Protein AF-A0ABD2BHB9-F1 (afdb_monomer)

Structure (mmCIF, N/CA/C/O backbone):
data_AF-A0ABD2BHB9-F1
#
_entry.id   AF-A0ABD2BHB9-F1
#
loop_
_atom_site.group_PDB
_atom_site.id
_atom_site.type_symbol
_atom_site.label_atom_id
_atom_site.label_alt_id
_atom_site.label_comp_id
_atom_site.label_asym_id
_atom_site.label_entity_id
_atom_site.label_seq_id
_atom_site.pdbx_PDB_ins_code
_atom_site.Cartn_x
_atom_site.Cartn_y
_atom_site.Cartn_z
_atom_site.occupancy
_atom_site.B_iso_or_equiv
_atom_site.auth_seq_id
_atom_site.auth_comp_id
_atom_site.auth_asym_id
_atom_site.auth_atom_id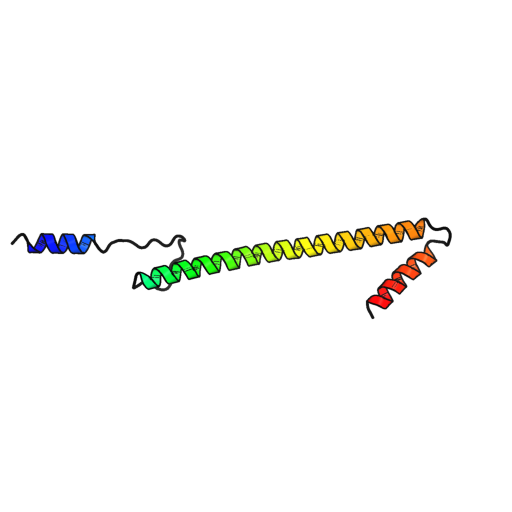
_atom_site.pdbx_PDB_model_num
ATOM 1 N N . MET A 1 1 ? 46.192 -2.697 -50.067 1.00 48.12 1 MET A N 1
ATOM 2 C CA . MET A 1 1 ? 45.415 -3.729 -49.339 1.00 48.12 1 MET A CA 1
ATOM 3 C C . MET A 1 1 ? 45.275 -3.423 -47.835 1.00 48.12 1 MET A C 1
ATOM 5 O O . MET A 1 1 ? 45.260 -4.343 -47.036 1.00 48.12 1 MET A O 1
ATOM 9 N N . ASN A 1 2 ? 45.150 -2.145 -47.430 1.00 47.69 2 ASN A N 1
ATOM 10 C CA . ASN A 1 2 ? 45.058 -1.740 -46.011 1.00 47.69 2 ASN A CA 1
ATOM 11 C C . ASN A 1 2 ? 43.877 -0.798 -45.695 1.00 47.69 2 ASN A C 1
ATOM 13 O O . ASN A 1 2 ? 43.594 -0.578 -44.527 1.00 47.69 2 ASN A O 1
ATOM 17 N N . HIS A 1 3 ? 43.148 -0.286 -46.695 1.00 43.88 3 HIS A N 1
ATOM 18 C CA . HIS A 1 3 ? 41.975 0.571 -46.455 1.00 43.88 3 HIS A CA 1
ATOM 19 C C . HIS A 1 3 ? 40.699 -0.227 -46.139 1.00 43.88 3 HIS A C 1
ATOM 21 O O . HIS A 1 3 ? 39.947 0.151 -45.248 1.00 43.88 3 HIS A O 1
ATOM 27 N N . HIS A 1 4 ? 40.510 -1.395 -46.761 1.00 44.94 4 HIS A N 1
ATOM 28 C CA . HIS A 1 4 ? 39.322 -2.237 -46.546 1.00 44.94 4 HIS A CA 1
ATOM 29 C C . HIS A 1 4 ? 39.254 -2.853 -45.132 1.00 44.94 4 HIS A C 1
ATOM 31 O O . HIS A 1 4 ? 38.180 -3.142 -44.614 1.00 44.94 4 HIS A O 1
ATOM 37 N N . LYS A 1 5 ? 40.408 -3.025 -44.469 1.00 47.09 5 LYS A N 1
ATOM 38 C CA . LYS A 1 5 ? 40.501 -3.593 -43.112 1.00 47.09 5 LYS A CA 1
ATOM 39 C C . LYS A 1 5 ? 40.192 -2.562 -42.018 1.00 47.09 5 LYS A C 1
ATOM 41 O O . LYS A 1 5 ? 39.810 -2.933 -40.909 1.00 47.09 5 LYS A O 1
ATOM 46 N N . THR A 1 6 ? 40.351 -1.275 -42.325 1.00 46.56 6 THR A N 1
ATOM 47 C CA . THR A 1 6 ? 40.093 -0.167 -41.394 1.00 46.56 6 THR A CA 1
ATOM 48 C C . THR A 1 6 ? 38.600 0.164 -41.334 1.00 46.56 6 THR A C 1
ATOM 50 O O . THR A 1 6 ? 38.085 0.433 -40.251 1.00 46.56 6 THR A O 1
ATOM 53 N N . GLU A 1 7 ? 37.874 0.022 -42.447 1.00 46.22 7 GLU A N 1
ATOM 54 C CA . GLU A 1 7 ? 36.417 0.223 -42.481 1.00 46.22 7 GLU A CA 1
ATOM 55 C C . GLU A 1 7 ? 35.633 -0.914 -41.809 1.00 46.22 7 GLU A C 1
ATOM 57 O O . GLU A 1 7 ? 34.674 -0.654 -41.081 1.00 46.22 7 GLU A O 1
ATOM 62 N N . GLU A 1 8 ? 36.080 -2.171 -41.932 1.00 48.84 8 GLU A N 1
ATOM 63 C CA . GLU A 1 8 ? 35.493 -3.280 -41.162 1.00 48.84 8 GLU A CA 1
ATOM 64 C C . GLU A 1 8 ? 35.707 -3.121 -39.650 1.00 48.84 8 GLU A C 1
ATOM 66 O O . GLU A 1 8 ? 34.820 -3.455 -38.859 1.00 48.84 8 GLU A O 1
ATOM 71 N N . LYS A 1 9 ? 36.853 -2.568 -39.226 1.00 44.88 9 LYS A N 1
ATOM 72 C CA . LYS A 1 9 ? 37.103 -2.271 -37.809 1.00 44.88 9 LYS A CA 1
ATOM 73 C C . LYS A 1 9 ? 36.233 -1.125 -37.290 1.00 44.88 9 LYS A C 1
ATOM 75 O O . LYS A 1 9 ? 35.714 -1.244 -36.181 1.00 44.88 9 LYS A O 1
ATOM 80 N N . LEU A 1 10 ? 36.005 -0.075 -38.084 1.00 47.69 10 LEU A N 1
ATOM 81 C CA . LEU A 1 10 ? 35.109 1.024 -37.701 1.00 47.69 10 LEU A CA 1
ATOM 82 C C . LEU A 1 10 ? 33.636 0.586 -37.636 1.00 47.69 10 LEU A C 1
ATOM 84 O O . LEU A 1 10 ? 32.906 1.004 -36.738 1.00 47.69 10 LEU A O 1
ATOM 88 N N . LYS A 1 11 ? 33.196 -0.313 -38.528 1.00 43.84 11 LYS A N 1
ATOM 89 C CA . LYS A 1 11 ? 31.817 -0.833 -38.530 1.00 43.84 11 LYS A CA 1
ATOM 90 C C . LYS A 1 11 ? 31.551 -1.818 -37.382 1.00 43.84 11 LYS A C 1
ATOM 92 O O . LYS A 1 11 ? 30.443 -1.862 -36.844 1.00 43.84 11 LYS A O 1
ATOM 97 N N . LYS A 1 12 ? 32.572 -2.574 -36.961 1.00 43.78 12 LYS A N 1
ATOM 98 C CA . LYS A 1 12 ? 32.485 -3.528 -35.842 1.00 43.78 12 LYS A CA 1
ATOM 99 C C . LYS A 1 12 ? 32.512 -2.851 -34.467 1.00 43.78 12 LYS A C 1
ATOM 101 O O . LYS A 1 12 ? 31.923 -3.376 -33.532 1.00 43.78 12 LYS A O 1
ATOM 106 N N . GLN A 1 13 ? 33.132 -1.676 -34.345 1.00 43.22 13 GLN A N 1
ATOM 107 C CA . GLN A 1 13 ? 33.165 -0.921 -33.086 1.00 43.22 13 GLN A CA 1
ATOM 108 C C . GLN A 1 13 ? 31.856 -0.159 -32.801 1.00 43.22 13 GLN A C 1
ATOM 110 O O . GLN A 1 13 ? 31.548 0.117 -31.645 1.00 43.22 13 GLN A O 1
ATOM 115 N N . ASN A 1 14 ? 31.045 0.125 -33.827 1.00 45.34 14 ASN A N 1
ATOM 116 C CA . ASN A 1 14 ? 29.786 0.869 -33.687 1.00 45.34 14 ASN A CA 1
ATOM 117 C C . ASN A 1 14 ? 28.558 0.001 -33.333 1.00 45.34 14 ASN A C 1
ATOM 119 O O . ASN A 1 14 ? 27.453 0.522 -33.216 1.00 45.34 14 ASN A O 1
ATOM 123 N N . SER A 1 15 ? 28.720 -1.318 -33.179 1.00 46.41 15 SER A N 1
ATOM 124 C CA . SER A 1 15 ? 27.611 -2.278 -33.005 1.00 46.41 15 SER A CA 1
ATOM 125 C C . SER A 1 15 ? 27.636 -3.047 -31.678 1.00 46.41 15 SER A C 1
ATOM 127 O O . SER A 1 15 ? 26.937 -4.044 -31.520 1.00 46.41 15 SER A O 1
ATOM 129 N N . THR A 1 16 ? 28.387 -2.563 -30.690 1.00 49.62 16 THR A N 1
ATOM 130 C CA . THR A 1 16 ? 28.402 -3.110 -29.322 1.00 49.62 16 THR A CA 1
ATOM 131 C C . THR A 1 16 ? 28.069 -2.042 -28.284 1.00 49.62 16 THR A C 1
ATOM 133 O O . THR A 1 16 ? 28.732 -1.927 -27.259 1.00 49.62 16 THR A O 1
ATOM 136 N N . SER A 1 17 ? 27.011 -1.260 -28.518 1.00 50.50 17 SER A N 1
ATOM 137 C CA . SER A 1 17 ? 26.243 -0.738 -27.382 1.00 50.50 17 SER A CA 1
ATOM 138 C C . SER A 1 17 ? 25.404 -1.891 -26.852 1.00 50.50 17 SER A C 1
ATOM 140 O O . SER A 1 17 ? 24.303 -2.158 -27.325 1.00 50.50 17 SER A O 1
ATOM 142 N N . GLU A 1 18 ? 25.990 -2.650 -25.932 1.00 55.19 18 GLU A N 1
ATOM 143 C CA . GLU A 1 18 ? 25.309 -3.718 -25.215 1.00 55.19 18 GLU A CA 1
ATOM 144 C C . GLU A 1 18 ? 24.213 -3.071 -24.355 1.00 55.19 18 GLU A C 1
ATOM 146 O O . GLU A 1 18 ? 24.477 -2.515 -23.289 1.00 55.19 18 GLU A O 1
ATOM 151 N N . TYR A 1 19 ? 22.983 -3.045 -24.875 1.00 54.88 19 TYR A N 1
ATOM 152 C CA . TYR A 1 19 ? 21.833 -2.462 -24.192 1.00 54.88 19 TYR A CA 1
ATOM 153 C C . TYR A 1 19 ? 21.580 -3.218 -22.883 1.00 54.88 19 TYR A C 1
ATOM 155 O O . TYR A 1 19 ? 21.042 -4.327 -22.870 1.00 54.88 19 TYR A O 1
ATOM 163 N N . LYS A 1 20 ? 22.009 -2.622 -21.771 1.00 58.47 20 LYS A N 1
ATOM 164 C CA . LYS A 1 20 ? 21.906 -3.202 -20.436 1.00 58.47 20 LYS A CA 1
ATOM 165 C C . LYS A 1 20 ? 20.638 -2.668 -19.774 1.00 58.47 20 LYS A C 1
ATOM 167 O O . LYS A 1 20 ? 20.598 -1.518 -19.350 1.00 58.47 20 LYS A O 1
ATOM 172 N N . LEU A 1 21 ? 19.602 -3.505 -19.716 1.00 58.88 21 LEU A N 1
ATOM 173 C CA . LEU A 1 21 ? 18.374 -3.210 -18.970 1.00 58.88 21 LEU A CA 1
ATOM 174 C C . LEU A 1 21 ? 18.715 -2.896 -17.503 1.00 58.88 21 LEU A C 1
ATOM 176 O O . LEU A 1 21 ? 19.580 -3.544 -16.909 1.00 58.88 21 LEU A O 1
ATOM 180 N N . PHE A 1 22 ? 18.016 -1.918 -16.918 1.00 61.91 22 PHE A N 1
ATOM 181 C CA . PHE A 1 22 ? 18.211 -1.495 -15.523 1.00 61.91 22 PHE A CA 1
ATOM 182 C C . PHE A 1 22 ? 18.003 -2.635 -14.515 1.00 61.91 22 PHE A C 1
ATOM 184 O O . PHE A 1 22 ? 18.655 -2.666 -13.473 1.00 61.91 22 PHE A O 1
ATOM 191 N N . TYR A 1 23 ? 17.153 -3.607 -14.848 1.00 58.91 23 TYR A N 1
ATOM 192 C CA . TYR A 1 23 ? 16.924 -4.804 -14.048 1.00 58.91 23 TYR A CA 1
ATOM 193 C C . TYR A 1 23 ? 17.462 -6.038 -14.781 1.00 58.91 23 TYR A C 1
ATOM 195 O O . TYR A 1 23 ? 17.266 -6.194 -15.986 1.00 58.91 23 TYR A O 1
ATOM 203 N N . LYS A 1 24 ? 18.138 -6.940 -14.048 1.00 61.62 24 LYS A N 1
ATOM 204 C CA . LYS A 1 24 ? 18.643 -8.243 -14.540 1.00 61.62 24 LYS A CA 1
ATOM 205 C C . LYS A 1 24 ? 17.496 -9.235 -14.772 1.00 61.62 24 LYS A C 1
ATOM 207 O O . LYS A 1 24 ? 17.469 -10.333 -14.224 1.0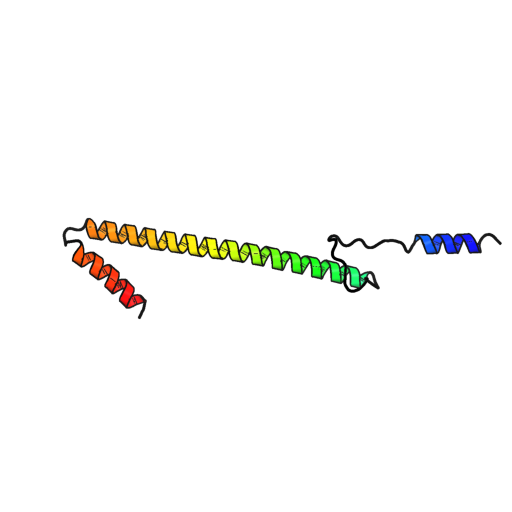0 61.62 24 LYS A O 1
ATOM 212 N N . ILE A 1 25 ? 16.533 -8.849 -15.584 1.00 63.28 25 ILE A N 1
ATOM 213 C CA . ILE A 1 25 ? 15.462 -9.725 -16.031 1.00 63.28 25 ILE A CA 1
ATOM 214 C C . ILE A 1 25 ? 15.958 -10.275 -17.355 1.00 63.28 25 ILE A C 1
ATOM 216 O O . ILE A 1 25 ? 16.350 -9.4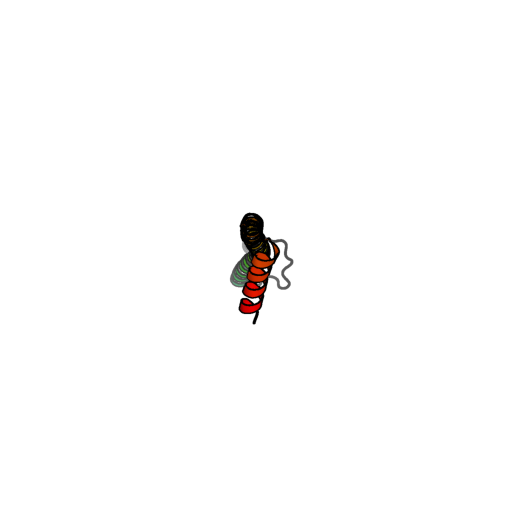99 -18.220 1.00 63.28 25 ILE A O 1
ATOM 220 N N . LYS A 1 26 ? 16.037 -11.600 -17.505 1.00 62.16 26 LYS A N 1
ATOM 221 C CA . LYS A 1 26 ? 16.350 -12.193 -18.809 1.00 62.16 26 LYS A CA 1
A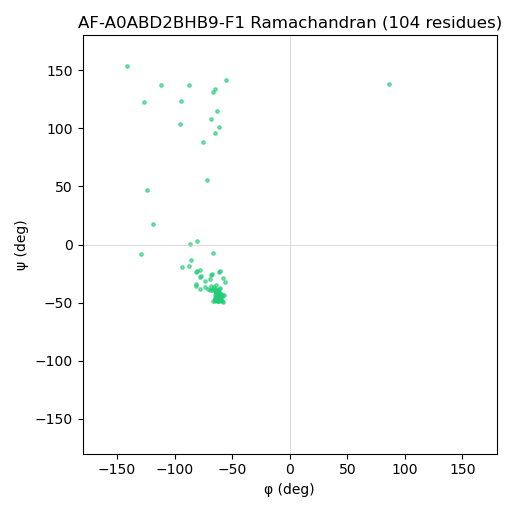TOM 222 C C . LYS A 1 26 ? 15.146 -11.915 -19.710 1.00 62.16 26 LYS A C 1
ATOM 224 O O . LYS A 1 26 ? 14.101 -12.522 -19.468 1.00 62.16 26 LYS A O 1
ATOM 229 N N . PRO A 1 27 ? 15.240 -11.013 -20.701 1.00 61.91 27 PRO A N 1
ATOM 230 C CA . PRO A 1 27 ? 14.110 -10.796 -21.577 1.00 61.91 27 PRO A CA 1
ATOM 231 C C . PRO A 1 27 ? 13.905 -12.078 -22.395 1.00 61.91 27 PRO A C 1
ATOM 233 O O . PRO A 1 27 ? 14.861 -12.640 -22.935 1.00 61.91 27 PRO A O 1
ATOM 236 N N . LEU A 1 28 ? 12.662 -12.564 -22.456 1.00 60.38 28 LEU A N 1
ATOM 237 C CA . LEU A 1 28 ? 12.281 -13.723 -23.277 1.00 60.38 28 LEU A CA 1
ATOM 238 C C . LEU A 1 28 ? 12.546 -13.473 -24.772 1.00 60.38 28 LEU A C 1
ATOM 2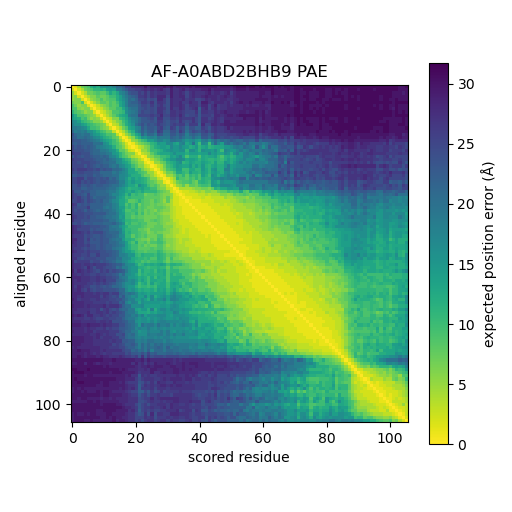40 O O . LEU A 1 28 ? 12.737 -14.418 -25.531 1.00 60.38 28 LEU A O 1
ATOM 244 N N . VAL A 1 29 ? 12.608 -12.201 -25.178 1.00 58.91 29 VAL A N 1
ATOM 245 C CA . VAL A 1 29 ? 12.896 -11.755 -26.541 1.00 58.91 29 VAL A CA 1
ATOM 246 C C . VAL A 1 29 ? 14.050 -10.755 -26.491 1.00 58.91 29 VAL A C 1
ATOM 248 O O . VAL A 1 29 ? 13.971 -9.746 -25.796 1.00 58.91 29 VAL A O 1
ATOM 251 N N . LYS A 1 30 ? 15.149 -11.023 -27.209 1.00 62.75 30 LYS A N 1
ATOM 252 C CA . LYS A 1 30 ? 16.243 -10.047 -27.342 1.00 62.75 30 LYS A CA 1
ATOM 253 C C . LYS A 1 30 ? 15.729 -8.814 -28.097 1.00 62.75 30 LYS A C 1
ATOM 255 O O . LYS A 1 30 ? 15.101 -8.992 -29.143 1.00 62.75 30 LYS A O 1
ATOM 260 N N . PRO A 1 31 ? 16.020 -7.586 -27.632 1.00 63.41 31 PRO A N 1
ATOM 261 C CA . PRO A 1 31 ? 15.589 -6.386 -28.332 1.00 63.41 31 PRO A CA 1
ATOM 262 C C . PRO A 1 31 ? 16.261 -6.340 -29.706 1.00 63.41 31 PRO A C 1
ATOM 264 O O . PRO A 1 31 ? 17.482 -6.256 -29.817 1.00 63.41 31 PRO A O 1
ATOM 267 N N . TYR A 1 32 ? 15.448 -6.430 -30.756 1.00 65.88 32 TYR A N 1
ATOM 268 C CA . TYR A 1 32 ? 15.913 -6.416 -32.143 1.00 65.88 32 TYR A CA 1
ATOM 269 C C . TYR A 1 32 ? 16.247 -4.988 -32.618 1.00 65.88 32 TYR A C 1
ATOM 271 O O . TYR A 1 32 ? 17.124 -4.807 -33.453 1.00 65.88 32 TYR A O 1
ATOM 279 N N . ASN A 1 33 ? 15.587 -3.967 -32.046 1.00 72.81 33 ASN A N 1
ATOM 280 C CA . ASN A 1 33 ? 15.693 -2.553 -32.428 1.00 72.81 33 ASN A CA 1
ATOM 281 C C . ASN A 1 33 ? 15.662 -1.614 -31.205 1.00 72.81 33 ASN A C 1
ATOM 283 O O . ASN A 1 33 ? 14.988 -1.907 -30.216 1.00 72.81 33 ASN A O 1
ATOM 287 N N . ALA A 1 34 ? 16.266 -0.422 -31.318 1.00 74.75 34 ALA A N 1
ATOM 288 C CA . ALA A 1 34 ? 16.280 0.604 -30.260 1.00 74.75 34 ALA A CA 1
ATOM 289 C C . ALA A 1 34 ? 14.874 1.031 -29.781 1.00 74.75 34 ALA A C 1
ATOM 291 O O . ALA A 1 34 ? 14.678 1.309 -28.602 1.00 74.75 34 ALA A O 1
ATOM 292 N N . LYS A 1 35 ? 13.867 1.029 -30.669 1.00 75.75 35 LYS A N 1
ATOM 293 C CA . LYS A 1 35 ? 12.466 1.315 -30.301 1.00 75.75 35 LYS A CA 1
ATOM 294 C C . LYS A 1 35 ? 11.853 0.231 -29.406 1.00 75.75 35 LYS A C 1
ATOM 296 O O . LYS A 1 35 ? 11.126 0.560 -28.476 1.00 75.75 35 LYS A O 1
ATOM 301 N N . SER A 1 36 ? 12.170 -1.040 -29.671 1.00 78.81 36 SER A N 1
ATOM 302 C CA . SER A 1 36 ? 11.711 -2.169 -28.846 1.00 78.81 36 SER A CA 1
ATOM 303 C C . SER A 1 36 ? 12.281 -2.061 -27.436 1.00 78.81 36 SER A C 1
ATOM 305 O O . SER A 1 36 ? 11.548 -2.201 -26.469 1.00 78.81 36 SER A O 1
ATOM 307 N N . TYR A 1 37 ? 13.560 -1.691 -27.328 1.00 77.38 37 TYR A N 1
ATOM 308 C CA . TYR A 1 37 ? 14.220 -1.470 -26.044 1.00 77.38 37 TYR A CA 1
ATOM 309 C C . TYR A 1 37 ? 13.548 -0.369 -25.207 1.00 77.38 37 TYR A C 1
ATOM 311 O O . TYR A 1 37 ? 13.342 -0.540 -24.009 1.00 77.38 37 TYR A O 1
ATOM 319 N N . VAL A 1 38 ? 13.168 0.756 -25.826 1.00 82.69 38 VAL A N 1
ATOM 320 C CA . VAL A 1 38 ? 12.445 1.833 -25.123 1.00 82.69 38 VAL A CA 1
ATOM 321 C C . VAL A 1 38 ? 11.077 1.351 -24.636 1.00 82.69 38 VAL A C 1
ATOM 323 O O . VAL A 1 38 ? 10.697 1.649 -23.506 1.00 82.69 38 VAL A O 1
ATOM 326 N N . PHE A 1 39 ? 10.354 0.585 -25.456 1.00 85.25 39 PHE A N 1
ATOM 327 C CA . PHE A 1 39 ? 9.061 0.024 -25.067 1.00 85.25 39 PHE A CA 1
ATOM 328 C C . PHE A 1 39 ? 9.187 -0.948 -23.887 1.00 85.25 39 PHE A C 1
ATOM 330 O O . PHE A 1 39 ? 8.430 -0.834 -22.925 1.00 85.25 39 PHE A O 1
ATOM 337 N N . ASP A 1 40 ? 10.187 -1.832 -23.916 1.00 82.81 40 ASP A N 1
ATOM 338 C CA . ASP A 1 40 ? 10.474 -2.763 -22.822 1.00 82.81 40 ASP A CA 1
ATOM 339 C C . ASP A 1 40 ? 10.810 -2.014 -21.522 1.00 82.81 40 ASP A C 1
ATOM 341 O O . ASP A 1 40 ? 10.294 -2.359 -20.461 1.00 82.81 40 ASP A O 1
ATOM 345 N N . CYS A 1 41 ? 11.595 -0.932 -21.600 1.00 82.25 41 CYS A N 1
ATOM 346 C CA . CYS A 1 41 ? 11.898 -0.074 -20.451 1.00 82.25 41 CYS A CA 1
ATOM 347 C C . CYS A 1 41 ? 10.649 0.605 -19.864 1.00 82.25 41 CYS A C 1
ATOM 349 O O . CYS A 1 41 ? 10.482 0.628 -18.645 1.00 82.25 41 CYS A O 1
ATOM 351 N N . ILE A 1 42 ? 9.766 1.153 -20.706 1.00 89.06 42 ILE A N 1
ATOM 352 C CA . ILE A 1 42 ? 8.518 1.791 -20.251 1.00 89.06 42 ILE A CA 1
ATOM 353 C C . ILE A 1 42 ? 7.607 0.757 -19.592 1.00 89.06 42 ILE A C 1
ATOM 355 O O . ILE A 1 42 ? 7.054 0.994 -18.519 1.00 89.06 42 ILE A O 1
ATOM 359 N N . HIS A 1 43 ? 7.457 -0.402 -20.225 1.00 86.50 43 HIS A N 1
ATOM 360 C CA . HIS A 1 43 ? 6.620 -1.474 -19.716 1.00 86.50 43 HIS A CA 1
ATOM 361 C C . HIS A 1 43 ? 7.142 -2.021 -18.378 1.00 86.50 43 HIS A C 1
ATOM 363 O O . HIS A 1 43 ? 6.348 -2.238 -17.462 1.00 86.50 43 HIS A O 1
ATOM 369 N N . GLU A 1 44 ? 8.459 -2.167 -18.220 1.00 84.94 44 GLU A N 1
ATOM 370 C CA . GLU A 1 44 ? 9.073 -2.559 -16.948 1.00 84.94 44 GLU A CA 1
ATOM 371 C C . GLU A 1 44 ? 8.818 -1.518 -15.850 1.00 84.94 44 GLU A C 1
ATOM 373 O O . GLU A 1 44 ? 8.409 -1.855 -14.739 1.00 84.94 44 GLU A O 1
ATOM 378 N N . PHE A 1 45 ? 8.964 -0.235 -16.177 1.00 89.19 45 PHE A N 1
ATOM 379 C CA . PHE A 1 45 ? 8.693 0.854 -15.242 1.00 89.19 45 PHE A CA 1
ATOM 380 C C . PHE A 1 45 ? 7.232 0.866 -14.764 1.00 89.19 45 PHE A C 1
ATOM 382 O O . PHE A 1 45 ? 6.966 0.968 -13.565 1.00 89.19 45 PHE A O 1
ATOM 389 N N . LEU A 1 46 ? 6.277 0.690 -15.683 1.00 91.12 46 LEU A N 1
ATOM 390 C CA . LEU A 1 46 ? 4.854 0.606 -15.344 1.00 91.12 46 LEU A CA 1
ATOM 391 C C . LEU A 1 46 ? 4.551 -0.601 -14.451 1.00 91.12 46 LEU A C 1
ATOM 393 O O . LEU A 1 46 ? 3.796 -0.473 -13.486 1.00 91.12 46 LEU A O 1
ATOM 397 N N . ARG A 1 47 ? 5.163 -1.760 -14.721 1.00 88.44 47 ARG A N 1
ATOM 398 C CA . ARG A 1 47 ? 5.015 -2.952 -13.873 1.00 88.44 47 ARG A CA 1
ATOM 399 C C . ARG A 1 47 ? 5.496 -2.703 -12.454 1.00 88.44 47 ARG A C 1
ATOM 401 O O . ARG A 1 47 ? 4.790 -3.048 -11.511 1.00 88.44 47 ARG A O 1
ATOM 408 N N . ILE A 1 48 ? 6.657 -2.075 -12.297 1.00 89.81 48 ILE A N 1
ATOM 409 C CA . ILE A 1 48 ? 7.213 -1.753 -10.981 1.00 89.81 48 ILE A CA 1
ATOM 410 C C . ILE A 1 48 ? 6.275 -0.817 -10.215 1.00 89.81 48 ILE A C 1
ATOM 412 O O . ILE A 1 48 ? 5.962 -1.090 -9.058 1.00 89.81 48 ILE A O 1
ATOM 416 N N . ILE A 1 49 ? 5.757 0.234 -10.860 1.00 92.62 49 ILE A N 1
ATOM 417 C CA . ILE A 1 49 ? 4.783 1.142 -10.234 1.00 92.62 49 ILE A CA 1
ATOM 418 C C . ILE A 1 49 ? 3.529 0.384 -9.792 1.00 92.62 49 ILE A C 1
ATOM 420 O O . ILE A 1 49 ? 3.061 0.573 -8.669 1.00 92.62 49 ILE A O 1
ATOM 424 N N . MET A 1 50 ? 2.988 -0.491 -10.640 1.00 91.75 50 MET A N 1
ATOM 425 C CA . MET A 1 50 ? 1.802 -1.289 -10.315 1.00 91.75 50 MET A CA 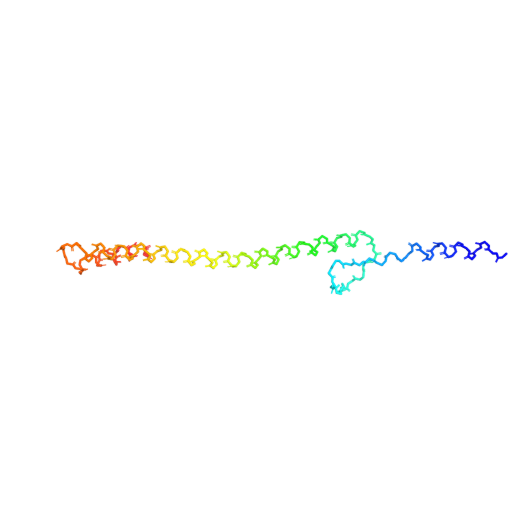1
ATOM 426 C C . MET A 1 50 ? 2.048 -2.233 -9.132 1.00 91.75 50 MET A C 1
ATOM 428 O O . MET A 1 50 ? 1.201 -2.347 -8.251 1.00 91.75 50 MET A O 1
ATOM 432 N N . ILE A 1 51 ? 3.219 -2.870 -9.064 1.00 90.88 51 ILE A N 1
ATOM 433 C CA . ILE A 1 51 ? 3.581 -3.757 -7.951 1.00 90.88 51 ILE A CA 1
ATOM 434 C C . ILE A 1 51 ? 3.725 -2.960 -6.652 1.00 90.88 51 ILE A C 1
ATOM 436 O O . ILE A 1 51 ? 3.143 -3.341 -5.638 1.00 90.88 51 ILE A O 1
ATOM 440 N N . ILE A 1 52 ? 4.462 -1.845 -6.679 1.00 93.50 52 ILE A N 1
ATOM 441 C CA . ILE A 1 52 ? 4.683 -0.996 -5.500 1.00 93.50 52 ILE A CA 1
ATOM 442 C C . ILE A 1 52 ? 3.355 -0.431 -4.995 1.00 93.50 52 ILE A C 1
ATOM 444 O O . ILE A 1 52 ? 3.066 -0.518 -3.803 1.00 93.50 52 ILE A O 1
ATOM 448 N N . SER A 1 53 ? 2.537 0.125 -5.890 1.00 91.38 53 SER A N 1
ATOM 449 C CA . SER A 1 53 ? 1.233 0.692 -5.533 1.00 91.38 53 SER A CA 1
ATOM 450 C C . SER A 1 53 ? 0.251 -0.372 -5.050 1.00 91.38 53 SER A C 1
ATOM 452 O O . SER A 1 53 ? -0.478 -0.114 -4.098 1.00 91.38 53 SER A O 1
ATOM 454 N N . GLY A 1 54 ? 0.266 -1.576 -5.627 1.00 90.31 54 GLY A N 1
ATOM 455 C CA . GLY A 1 54 ? -0.529 -2.704 -5.145 1.00 90.31 54 GLY A CA 1
ATOM 456 C C . GLY A 1 54 ? -0.139 -3.114 -3.725 1.00 90.31 54 GLY A C 1
ATOM 457 O O . GLY A 1 54 ? -1.000 -3.218 -2.852 1.00 90.31 54 GLY A O 1
ATOM 458 N N . TYR A 1 55 ? 1.160 -3.273 -3.462 1.00 92.19 55 TYR A N 1
ATOM 459 C CA . TYR A 1 55 ? 1.661 -3.604 -2.126 1.00 92.19 55 TYR A CA 1
ATOM 460 C C . TYR A 1 55 ? 1.337 -2.508 -1.106 1.00 92.19 55 TYR A C 1
ATOM 462 O O . TYR A 1 55 ? 0.806 -2.793 -0.033 1.00 92.19 55 TYR A O 1
ATOM 470 N N . LEU A 1 56 ? 1.603 -1.247 -1.452 1.00 93.62 56 LEU A N 1
ATOM 471 C CA . LEU A 1 56 ? 1.296 -0.104 -0.596 1.00 93.62 56 LEU A CA 1
ATOM 472 C C . LEU A 1 56 ? -0.211 0.026 -0.353 1.00 93.62 56 LEU A C 1
ATOM 474 O O . LEU A 1 56 ? -0.627 0.264 0.775 1.00 93.62 56 LEU A O 1
ATOM 478 N N . GLY A 1 57 ? -1.027 -0.192 -1.384 1.00 92.25 57 GLY A N 1
ATOM 479 C CA . GLY A 1 57 ? -2.483 -0.163 -1.303 1.00 92.25 57 GLY A CA 1
ATOM 480 C C . GLY A 1 57 ? -3.021 -1.178 -0.301 1.00 92.25 57 GLY A C 1
ATOM 481 O O . GLY A 1 57 ? -3.865 -0.828 0.519 1.00 92.25 57 GLY A O 1
ATOM 482 N N . ILE A 1 58 ? -2.479 -2.400 -0.295 1.00 94.19 58 ILE A N 1
ATOM 483 C CA . ILE A 1 58 ? -2.836 -3.427 0.692 1.00 94.19 58 ILE A CA 1
ATOM 484 C C . ILE A 1 58 ? -2.484 -2.956 2.108 1.00 94.19 58 ILE A C 1
ATOM 486 O O . ILE A 1 58 ? -3.335 -3.010 2.995 1.00 94.19 58 ILE A O 1
ATOM 490 N N . TYR A 1 59 ? -1.272 -2.439 2.332 1.00 92.81 59 TYR A N 1
ATOM 491 C CA . TYR A 1 59 ? -0.883 -1.923 3.649 1.00 92.81 59 TYR A CA 1
ATOM 492 C C . TYR A 1 59 ? -1.768 -0.760 4.108 1.00 92.81 59 TYR A C 1
ATOM 494 O O . TYR A 1 59 ? -2.227 -0.750 5.250 1.00 92.81 59 TYR A O 1
ATOM 502 N N . CYS A 1 60 ? -2.056 0.192 3.220 1.00 92.56 60 CYS A N 1
ATOM 503 C CA . CYS A 1 60 ? -2.948 1.312 3.500 1.00 92.56 60 CYS A CA 1
ATOM 504 C C . CYS A 1 60 ? -4.379 0.846 3.795 1.00 92.56 60 CYS A C 1
ATOM 506 O O . CYS A 1 60 ? -5.012 1.375 4.706 1.00 92.56 60 CYS A O 1
ATOM 508 N N . PHE A 1 61 ? -4.880 -0.159 3.077 1.00 93.44 61 PHE A N 1
ATOM 509 C CA . PHE A 1 61 ? -6.197 -0.745 3.311 1.00 93.44 61 PHE A CA 1
ATOM 510 C C . PHE A 1 61 ? -6.285 -1.414 4.687 1.00 93.44 61 PHE A C 1
ATOM 512 O O . PHE A 1 61 ? -7.199 -1.120 5.458 1.00 93.44 61 PHE A O 1
ATOM 519 N N . PHE A 1 62 ? -5.299 -2.241 5.045 1.00 95.19 62 PHE A N 1
ATOM 520 C CA . PHE A 1 62 ? -5.234 -2.861 6.371 1.00 95.19 62 PHE A CA 1
ATOM 521 C C . PHE A 1 62 ? -5.112 -1.823 7.488 1.00 95.19 62 PHE A C 1
ATOM 523 O O . PHE A 1 62 ? -5.820 -1.919 8.491 1.00 95.19 62 PHE A O 1
ATOM 530 N N . ALA A 1 63 ? -4.265 -0.807 7.305 1.00 94.62 63 ALA A N 1
ATOM 531 C CA . ALA A 1 63 ? -4.146 0.291 8.255 1.00 94.62 63 ALA A CA 1
ATOM 532 C C . ALA A 1 63 ? -5.481 1.036 8.411 1.00 94.62 63 ALA A C 1
ATOM 534 O O . ALA A 1 63 ? -5.924 1.265 9.533 1.00 94.62 63 ALA A O 1
ATOM 535 N N . SER A 1 64 ? -6.157 1.353 7.303 1.00 94.56 64 SER A N 1
ATOM 536 C CA . SER A 1 64 ? -7.458 2.030 7.298 1.00 94.56 64 SER A CA 1
ATOM 537 C C . SER A 1 64 ? -8.523 1.234 8.056 1.00 94.56 64 SER A C 1
ATOM 539 O O . SER A 1 64 ? -9.176 1.788 8.941 1.00 94.56 64 SER A O 1
ATOM 541 N N . ILE A 1 65 ? -8.653 -0.072 7.793 1.00 95.62 65 ILE A N 1
ATOM 542 C CA . ILE A 1 65 ? -9.580 -0.942 8.533 1.00 95.62 65 ILE A CA 1
ATOM 543 C C . ILE A 1 65 ? -9.226 -0.973 10.021 1.00 95.62 65 ILE A C 1
ATOM 545 O O . ILE A 1 65 ? -10.119 -0.856 10.859 1.00 95.62 65 ILE A O 1
ATOM 549 N N . GLY A 1 66 ? -7.938 -1.090 10.359 1.00 96.06 66 GLY A N 1
ATOM 550 C CA . GLY A 1 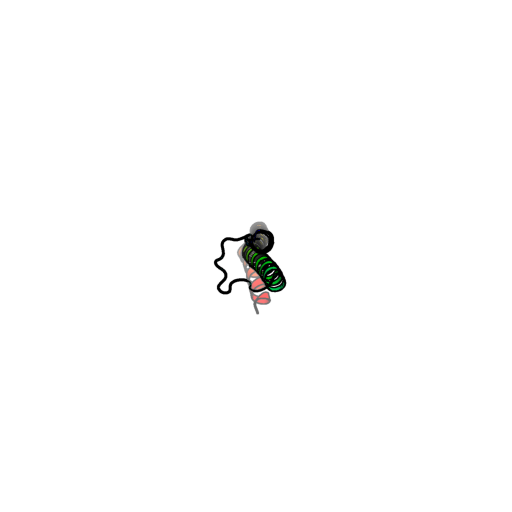66 ? -7.468 -1.066 11.743 1.00 96.06 66 GLY A CA 1
ATOM 551 C C . GLY A 1 66 ? -7.864 0.224 12.464 1.00 96.06 66 GLY A C 1
ATOM 552 O O . GLY A 1 66 ? -8.474 0.173 13.533 1.00 96.06 66 GLY A O 1
ATOM 553 N N . PHE A 1 67 ? -7.599 1.381 11.853 1.00 93.81 67 PHE A N 1
ATOM 554 C CA . PHE A 1 67 ? -8.001 2.683 12.389 1.00 93.81 67 PHE A CA 1
ATOM 555 C C . PHE A 1 67 ? -9.519 2.806 12.536 1.00 93.81 67 PHE A C 1
ATOM 557 O O . PHE A 1 67 ? -9.997 3.240 13.585 1.00 93.81 67 PHE A O 1
ATOM 564 N N . HIS A 1 68 ? -10.290 2.379 11.533 1.00 92.88 68 HIS A N 1
ATOM 565 C CA . HIS A 1 68 ? -11.749 2.379 11.608 1.00 92.88 68 HIS A CA 1
ATOM 566 C C . HIS A 1 68 ? -12.270 1.494 12.743 1.00 92.88 68 HIS A C 1
ATOM 568 O O . HIS A 1 68 ? -13.148 1.921 13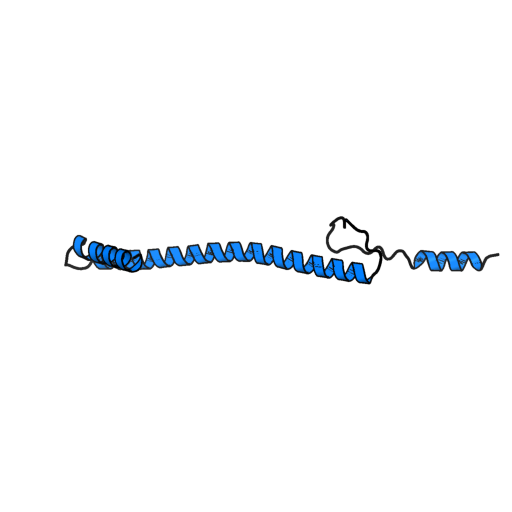.493 1.00 92.88 68 HIS A O 1
ATOM 574 N N . PHE A 1 69 ? -11.725 0.289 12.902 1.00 93.56 69 PHE A N 1
ATOM 575 C CA . PHE A 1 69 ? -12.134 -0.646 13.945 1.00 93.56 69 PHE A CA 1
ATOM 576 C C . PHE A 1 69 ? -11.824 -0.100 15.341 1.00 93.56 69 PHE A C 1
ATOM 578 O O . PHE A 1 69 ? -12.697 -0.085 16.209 1.00 93.56 69 PHE A O 1
ATOM 585 N N . ILE A 1 70 ? -10.618 0.434 15.545 1.00 94.25 70 ILE A N 1
ATOM 586 C CA . ILE A 1 70 ? -10.226 1.069 16.810 1.00 94.25 70 ILE A CA 1
ATOM 587 C C . ILE A 1 70 ? -11.119 2.280 17.103 1.00 94.25 70 ILE A C 1
ATOM 589 O O . ILE A 1 70 ? -11.578 2.441 18.233 1.00 94.25 70 ILE A O 1
ATOM 593 N N . GLY A 1 71 ? -11.421 3.102 16.095 1.00 91.69 71 GLY A N 1
ATOM 594 C CA . GLY A 1 71 ? -12.337 4.234 16.228 1.00 91.69 71 GLY A CA 1
ATOM 595 C C . GLY A 1 71 ? -13.743 3.802 16.651 1.00 91.69 71 GLY A C 1
ATOM 596 O O . GLY A 1 71 ? -14.292 4.337 17.615 1.00 91.69 71 GLY A O 1
ATOM 597 N N . GLN A 1 72 ? -14.305 2.782 15.995 1.00 90.94 72 GLN A N 1
ATOM 598 C CA . GLN A 1 72 ? -15.609 2.223 16.365 1.00 90.94 72 GLN A CA 1
ATOM 599 C C . GLN A 1 72 ? -15.602 1.647 17.787 1.00 90.94 72 GLN A C 1
ATOM 601 O O . GLN A 1 72 ? -16.532 1.898 18.555 1.00 90.94 72 GLN A O 1
ATOM 606 N N . LEU A 1 73 ? -14.536 0.943 18.178 1.00 89.69 73 LEU A N 1
ATOM 607 C CA . LEU A 1 73 ? -14.376 0.422 19.535 1.00 89.69 73 LEU A CA 1
ATOM 608 C C . LEU A 1 73 ? -14.251 1.534 20.579 1.00 89.69 73 LEU A C 1
ATOM 610 O O . LEU A 1 73 ? -14.828 1.419 21.658 1.00 89.69 73 LEU A O 1
ATOM 614 N N . ALA A 1 74 ? -13.534 2.617 20.282 1.00 91.12 74 ALA A N 1
ATOM 615 C CA . ALA A 1 74 ? -13.395 3.752 21.188 1.00 91.12 74 ALA A CA 1
ATOM 616 C C . ALA A 1 74 ? -14.741 4.455 21.420 1.00 91.12 74 ALA A C 1
ATOM 618 O O . ALA A 1 74 ? -15.103 4.743 22.565 1.00 91.12 74 ALA A O 1
ATOM 619 N N . ILE A 1 75 ? -15.520 4.662 20.353 1.00 89.31 75 ILE A N 1
ATOM 620 C CA . ILE A 1 75 ? -16.880 5.210 20.433 1.00 89.31 75 ILE A CA 1
ATOM 621 C C . ILE A 1 75 ? -17.774 4.278 21.254 1.00 89.31 75 ILE A C 1
ATOM 623 O O . ILE A 1 75 ? -18.479 4.734 22.158 1.00 89.31 75 ILE A O 1
ATOM 627 N N . LEU A 1 76 ? -17.715 2.970 20.990 1.00 84.75 76 LEU A N 1
ATOM 628 C CA . LEU A 1 76 ? -18.485 1.977 21.731 1.00 84.75 76 LEU A CA 1
ATOM 629 C C . LEU A 1 76 ? -18.106 1.975 23.216 1.00 84.75 76 LEU A C 1
ATOM 631 O O . LEU A 1 76 ? -18.988 2.027 24.068 1.00 84.75 76 LEU A O 1
ATOM 635 N N . LYS A 1 77 ? -16.809 2.005 23.537 1.00 84.12 77 LYS A N 1
ATOM 636 C CA . LYS A 1 77 ? -16.296 2.087 24.910 1.00 84.12 77 LYS A CA 1
ATOM 637 C C . LYS A 1 77 ? -16.806 3.337 25.623 1.00 84.12 77 LYS A C 1
ATOM 639 O O . LYS A 1 77 ? -17.231 3.247 26.772 1.00 84.12 77 LYS A O 1
ATOM 644 N N . CYS A 1 78 ? -16.799 4.487 24.952 1.00 83.06 78 CYS A N 1
ATOM 645 C CA . CYS A 1 78 ? -17.331 5.732 25.503 1.00 83.06 78 CYS A CA 1
ATOM 646 C C . CYS A 1 78 ? -18.840 5.627 25.768 1.00 83.06 78 CYS A C 1
ATOM 648 O O . CYS A 1 78 ? -19.308 5.945 26.861 1.00 83.06 78 CYS A O 1
ATOM 650 N N . LYS A 1 79 ? -19.597 5.090 24.806 1.00 81.62 79 LYS A N 1
ATOM 651 C CA . LYS A 1 79 ? -21.047 4.897 24.922 1.00 81.62 79 LYS A CA 1
ATOM 652 C C . LYS A 1 79 ? -21.409 3.933 26.052 1.00 81.62 79 LYS A C 1
ATOM 654 O O . LYS A 1 79 ? -22.327 4.210 26.816 1.00 81.62 79 LYS A O 1
ATOM 659 N N . VAL A 1 80 ? -20.658 2.841 26.193 1.00 80.88 80 VAL A N 1
ATOM 660 C CA . VAL A 1 80 ? -20.803 1.874 27.287 1.00 80.88 80 VAL A CA 1
ATOM 661 C C . VAL A 1 80 ? -20.465 2.525 28.627 1.00 80.88 80 VAL A C 1
ATOM 663 O O . VAL A 1 80 ? -21.274 2.452 29.545 1.00 80.88 80 VAL A O 1
ATOM 666 N N . LYS A 1 81 ? -19.335 3.235 28.741 1.00 80.75 81 LYS A N 1
ATOM 667 C CA . LYS A 1 81 ? -18.963 3.962 29.969 1.00 80.75 81 LYS A CA 1
ATOM 668 C C . LYS A 1 81 ? -20.040 4.969 30.382 1.00 80.75 81 LYS A C 1
ATOM 670 O O . LYS A 1 81 ? -20.399 5.030 31.552 1.00 80.75 81 LYS A O 1
ATOM 675 N N . ASN A 1 82 ? -20.586 5.720 29.428 1.00 78.38 82 ASN A N 1
ATOM 676 C CA . ASN A 1 82 ? -21.672 6.660 29.690 1.00 78.38 82 ASN A CA 1
ATOM 677 C C . ASN A 1 82 ? -22.939 5.940 30.180 1.00 78.38 82 ASN A C 1
ATOM 679 O O . ASN A 1 82 ? -23.592 6.401 31.106 1.00 78.38 82 ASN A O 1
ATOM 683 N N . VAL A 1 83 ? -23.272 4.783 29.608 1.00 75.19 83 VAL A N 1
ATOM 684 C CA . VAL A 1 83 ? -24.397 3.957 30.069 1.00 75.19 83 VAL A CA 1
ATOM 685 C C . VAL A 1 83 ? -24.201 3.440 31.495 1.00 75.19 83 VAL A C 1
ATOM 687 O O . VAL A 1 83 ? -25.154 3.449 32.264 1.00 75.19 83 VAL A O 1
ATOM 690 N N . PHE A 1 84 ? -22.993 3.003 31.854 1.00 70.19 84 PHE A N 1
ATOM 691 C CA . PHE A 1 84 ? -22.694 2.528 33.209 1.00 70.19 84 PHE A CA 1
ATOM 692 C C . PHE A 1 84 ? -22.710 3.652 34.253 1.00 70.19 84 PHE A C 1
ATOM 694 O O . PHE A 1 84 ? -23.038 3.392 35.406 1.00 70.19 84 PHE A O 1
ATOM 701 N N . ASN A 1 85 ? -22.382 4.882 33.851 1.00 72.81 85 ASN A N 1
ATOM 702 C CA . ASN A 1 85 ? -22.361 6.046 34.737 1.00 72.81 85 ASN A CA 1
ATOM 703 C C . ASN A 1 85 ? -23.726 6.745 34.886 1.00 72.81 85 ASN A C 1
ATOM 705 O O . ASN A 1 85 ? -23.863 7.579 35.776 1.00 72.81 85 ASN A O 1
ATOM 709 N N . ASN A 1 86 ? -24.715 6.449 34.033 1.00 65.88 86 ASN A N 1
ATOM 710 C CA . ASN A 1 86 ? -26.059 7.019 34.152 1.00 65.88 86 ASN A CA 1
ATOM 711 C C . ASN A 1 86 ? -26.942 6.165 35.080 1.00 65.88 86 ASN A C 1
ATOM 713 O O . ASN A 1 86 ? -26.955 4.936 35.019 1.00 65.88 86 ASN A O 1
ATOM 717 N N . THR A 1 87 ? -27.697 6.854 35.930 1.00 57.19 87 THR A N 1
ATOM 718 C CA . THR A 1 87 ? -28.430 6.372 37.112 1.00 57.19 87 THR A CA 1
ATOM 719 C C . THR A 1 87 ? -29.598 5.412 36.829 1.00 57.19 87 THR A C 1
ATOM 721 O O . THR A 1 87 ? -30.119 4.811 37.764 1.00 57.19 87 THR A O 1
ATOM 724 N N . ASP A 1 88 ? -29.970 5.192 35.562 1.00 59.88 88 ASP A N 1
ATOM 725 C CA . ASP A 1 88 ? -31.106 4.339 35.143 1.00 59.88 88 ASP A CA 1
ATOM 726 C C . ASP A 1 88 ? -30.792 2.825 35.128 1.00 59.88 88 ASP A C 1
ATOM 728 O O . ASP A 1 88 ? -31.617 1.986 34.750 1.00 59.88 88 ASP A O 1
ATOM 732 N N . GLY A 1 89 ? -29.583 2.451 35.546 1.00 60.50 89 GLY A N 1
ATOM 733 C CA . GLY A 1 89 ? -29.127 1.071 35.633 1.00 60.50 89 GLY A CA 1
ATOM 734 C C . GLY A 1 89 ? -28.533 0.546 34.312 1.00 60.50 89 GLY A C 1
ATOM 735 O O . GLY A 1 89 ? -29.092 0.737 33.224 1.00 60.50 89 GLY A O 1
ATOM 736 N N . PRO A 1 90 ? -27.416 -0.203 34.371 1.00 63.34 90 PRO A N 1
ATOM 737 C CA . PRO A 1 90 ? -26.621 -0.574 33.193 1.00 63.34 90 PRO A CA 1
ATOM 738 C C . PRO A 1 90 ? -27.388 -1.415 32.156 1.00 63.34 90 PRO A C 1
ATOM 740 O O . PRO A 1 90 ? -27.077 -1.393 30.963 1.00 63.34 90 PRO A O 1
ATOM 743 N N . ARG A 1 91 ? -28.447 -2.121 32.578 1.00 65.38 91 ARG A N 1
ATOM 744 C CA . ARG A 1 91 ? -29.285 -2.974 31.717 1.00 65.38 91 ARG A CA 1
ATOM 745 C C . ARG A 1 91 ? -30.050 -2.193 30.644 1.00 65.38 91 ARG A C 1
ATOM 747 O O . ARG A 1 91 ? -30.182 -2.687 29.524 1.00 65.38 91 ARG A O 1
ATOM 754 N N . GLN A 1 92 ? -30.562 -0.999 30.955 1.00 64.94 92 GLN A N 1
ATOM 755 C CA . GLN A 1 92 ? -31.394 -0.240 30.013 1.00 64.94 92 GLN A CA 1
ATOM 756 C C . GLN A 1 92 ? -30.561 0.456 28.931 1.00 64.94 92 GLN A C 1
ATOM 758 O O . GLN A 1 92 ? -30.943 0.458 27.757 1.00 64.94 92 GLN A O 1
ATOM 763 N N . GLY A 1 93 ? -29.393 0.992 29.289 1.00 65.88 93 GLY A N 1
ATOM 764 C CA . GLY A 1 93 ? -28.520 1.648 28.319 1.00 65.88 93 GLY A CA 1
ATOM 765 C C . GLY A 1 93 ? -27.852 0.665 27.351 1.00 65.88 93 GLY A C 1
ATOM 766 O O . GLY A 1 93 ? -27.801 0.943 26.153 1.00 65.88 93 GLY A O 1
ATOM 767 N N . ILE A 1 94 ? -27.441 -0.524 27.814 1.00 69.75 94 ILE A N 1
ATOM 768 C CA . ILE A 1 94 ? -26.891 -1.572 26.934 1.00 69.75 94 ILE A CA 1
ATOM 769 C C . ILE A 1 94 ? -27.967 -2.044 25.946 1.00 69.75 94 ILE A C 1
ATOM 771 O O . ILE A 1 94 ? -27.699 -2.165 24.750 1.00 69.75 94 ILE A O 1
ATOM 775 N N . ARG A 1 95 ? -29.218 -2.209 26.402 1.00 70.12 95 ARG A N 1
ATOM 776 C CA . ARG A 1 95 ? -30.354 -2.581 25.543 1.00 70.12 95 ARG A CA 1
ATOM 777 C C . ARG A 1 95 ? -30.629 -1.543 24.446 1.00 70.12 95 ARG A C 1
ATOM 779 O O . ARG A 1 95 ? -30.906 -1.939 23.317 1.00 70.12 95 ARG A O 1
ATOM 786 N N . LYS A 1 96 ? -30.497 -0.238 24.727 1.00 69.38 96 LYS A N 1
ATOM 787 C CA . LYS A 1 96 ? -30.602 0.832 23.710 1.00 69.38 96 LYS A CA 1
ATOM 788 C C . LYS A 1 96 ? -29.456 0.797 22.691 1.00 69.38 96 LYS A C 1
ATOM 790 O O . LYS A 1 96 ? -29.698 1.033 21.509 1.00 69.38 96 LYS A O 1
ATOM 795 N N . ILE A 1 97 ? -28.227 0.488 23.115 1.00 72.25 97 ILE A N 1
ATOM 796 C CA . ILE A 1 97 ? -27.080 0.334 22.200 1.00 72.25 97 ILE A CA 1
ATOM 797 C C . ILE A 1 97 ? -27.297 -0.863 21.266 1.00 72.25 97 ILE A C 1
ATOM 799 O O . ILE A 1 97 ? -27.139 -0.719 20.055 1.00 72.25 97 ILE A O 1
ATOM 803 N N . ILE A 1 98 ? -27.717 -2.007 21.816 1.00 73.19 98 ILE A N 1
ATOM 804 C CA . ILE A 1 98 ? -28.004 -3.230 21.053 1.00 73.19 98 ILE A CA 1
ATOM 805 C C . ILE A 1 98 ? -29.160 -2.999 20.075 1.00 73.19 98 ILE A C 1
ATOM 807 O O . ILE A 1 98 ? -29.012 -3.295 18.895 1.00 73.19 98 ILE A O 1
ATOM 811 N N . LEU A 1 99 ? -30.277 -2.407 20.518 1.00 71.88 99 LEU A N 1
ATOM 812 C CA . LEU A 1 99 ? -31.410 -2.072 19.642 1.00 71.88 99 LEU A CA 1
ATOM 813 C C . LEU A 1 99 ? -31.020 -1.094 18.527 1.00 71.88 99 LEU A C 1
ATOM 815 O O . LEU A 1 99 ? -31.490 -1.233 17.402 1.00 71.88 99 LEU A O 1
ATOM 819 N N . GLY A 1 100 ? -30.143 -0.129 18.818 1.00 72.44 100 GLY A N 1
ATOM 820 C CA . GLY A 1 100 ? -29.607 0.789 17.815 1.00 72.44 100 GLY A CA 1
ATOM 821 C C . GLY A 1 100 ? -28.793 0.069 16.740 1.00 72.44 100 GLY A C 1
ATOM 822 O O . GLY A 1 100 ? -29.044 0.277 15.556 1.00 72.44 100 GLY A O 1
ATOM 823 N N . HIS A 1 101 ? -27.874 -0.818 17.136 1.00 75.44 101 HIS A N 1
ATOM 824 C CA . HIS A 1 101 ? -27.107 -1.630 16.185 1.00 75.44 101 HIS A CA 1
ATOM 825 C C . HIS A 1 101 ? -28.000 -2.590 15.391 1.00 75.44 101 HIS A C 1
ATOM 827 O O . HIS A 1 101 ? -27.849 -2.700 14.180 1.00 75.44 101 HIS A O 1
ATOM 833 N N . HIS A 1 102 ? -28.986 -3.216 16.036 1.00 71.94 102 HIS A N 1
ATOM 834 C CA . HIS A 1 102 ? -29.893 -4.164 15.388 1.00 71.94 102 HIS A CA 1
ATOM 835 C C . HIS A 1 102 ? -30.838 -3.505 14.369 1.00 71.94 102 HIS A C 1
ATOM 837 O O . HIS A 1 102 ? -31.283 -4.165 13.433 1.00 71.94 102 HIS A O 1
ATOM 843 N N . ARG A 1 103 ? -31.142 -2.210 14.539 1.00 74.56 103 ARG A N 1
ATOM 844 C CA . ARG A 1 103 ? -31.932 -1.412 13.587 1.00 74.56 103 ARG A CA 1
ATOM 845 C C . ARG A 1 103 ? -31.108 -0.881 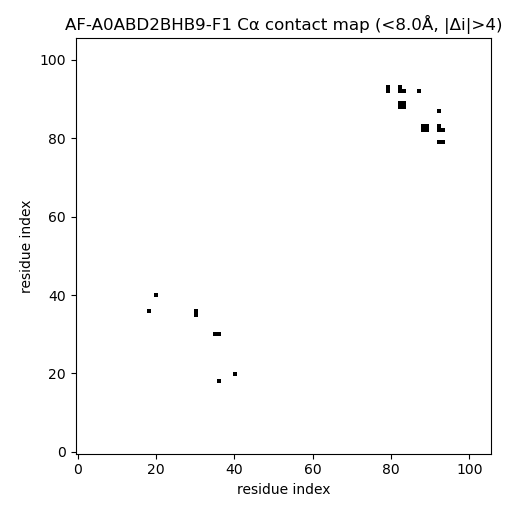12.411 1.00 74.56 103 ARG A C 1
ATOM 847 O O . ARG A 1 103 ? -31.689 -0.554 11.394 1.00 74.56 103 ARG A O 1
ATOM 854 N N . LEU A 1 104 ? -29.790 -0.747 12.564 1.00 66.25 104 LEU A N 1
ATOM 855 C CA . LEU A 1 104 ? -28.880 -0.292 11.502 1.00 66.25 104 LEU A CA 1
ATOM 856 C C . LEU A 1 104 ? -28.376 -1.440 10.611 1.00 66.25 104 LEU A C 1
ATOM 858 O O . LEU A 1 104 ? -27.863 -1.181 9.530 1.00 66.25 104 LEU A O 1
ATOM 862 N N . ILE A 1 105 ? -28.477 -2.684 11.089 1.00 71.44 105 ILE A N 1
ATOM 863 C CA . ILE A 1 105 ? -28.046 -3.901 10.377 1.00 71.44 105 ILE A CA 1
ATOM 864 C C . ILE A 1 105 ? -29.203 -4.555 9.592 1.00 71.44 105 ILE A C 1
ATOM 866 O O . ILE A 1 105 ? -28.947 -5.345 8.686 1.00 71.44 105 ILE A O 1
ATOM 870 N N . ARG A 1 106 ? -30.460 -4.238 9.927 1.00 50.25 106 ARG A N 1
ATOM 871 C CA . ARG A 1 106 ? -31.645 -4.589 9.129 1.00 50.25 106 ARG A CA 1
ATOM 872 C C . ARG A 1 106 ? -31.931 -3.474 8.132 1.00 50.25 106 ARG A C 1
ATOM 874 O O . ARG A 1 106 ? -32.339 -3.824 7.007 1.00 50.25 106 ARG A O 1
#

Foldseek 3Di:
DPPVVVVVVVVVVVPPPPPDQPDPDPPPDDPPDPVSSVVVNVVVVVVVVVVVCVVVVVVVVVVVVVVVVVVVVVVVVVQQVVLCPDPPHSVVSVVVVVVVVVVVVD

Mean predicted aligned error: 16.42 Å

Solvent-accessible surface area (backbone atoms only — not comparable to full-atom values): 6326 Å² total; per-residue (Å²): 142,63,68,72,63,51,54,54,52,56,59,59,67,72,73,67,81,75,82,73,65,95,57,98,65,83,66,95,62,77,70,87,44,77,67,52,46,52,51,53,52,53,52,51,52,52,49,51,52,51,52,52,49,51,54,49,47,50,53,50,49,54,51,50,52,51,51,51,51,52,51,53,49,51,52,49,50,51,54,50,51,52,27,62,72,39,93,82,44,52,71,58,44,52,50,53,53,51,51,52,52,59,63,72,75,107

Secondary structure (DSSP, 8-state):
--SHHHHHHHHHHTT------SS----SS---SHHHHHHHHHHHHHHHHHHHHHHHHHHHHHHHHHHHHHHHHHHHHHHHHHHHHSTT-HHHHHHHHHHHHHHHH-

Sequence (106 aa):
MNHHKTEEKLKKQNSTSEYKLFYKIKPLVKPYNAKSYVFDCIHEFLRIIMIISGYLGIYCFFASIGFHFIGQLAILKCKVKNVFNNTDGPRQGIRKIILGHHRLIR

Organism: Vespula squamosa (NCBI:txid30214)

pLDDT: mean 72.99, std 16.68, range [43.22, 96.06]

Radius of gyration: 33.65 Å; Cα contacts (8 Å, |Δi|>4): 14; chains: 1; bounding box: 77×21×86 Å